Protein AF-A0A3M0YQ53-F1 (afdb_monomer_lite)

Sequence (145 aa):
MPIMIPNNNLPPGTLRGVYASLLLGQVAIGAILYFLSSQSTTEQAPASVMTGLQTWQLVACALLLFAVLTAAYLRGRLVQSATRPDGQKVATTALVAWALMEGANLATVILAYRHNDTSLYLAFVVGLLAFVWLRPATWPLEAEA

Foldseek 3Di:
DDDPPPPPPPPPCPLVVVLVCLLVVLVVLLVVLVVVLVVVPPDDDDDDDPPDCDPVNVVLVVQLVVLLVQLVVLLVVLVVCVVPPCVVVSSVSNSVSLVSLSVSLSSLSVSCSVVVPVVSSVVSVVSSVSSVVSPDPVPDPPPDD

Secondary structure (DSSP, 8-state):
-----------TTHHHHHHHHHHHHHHHHHHHHHHHHHHHTTS--S-----S--HHHHHHHHHHHHHHHHHHHHHHHHHHHTTSS-HHHHHHHHHHHHHHHHHHHHHHHHHHHHHT-HHHHHHHHHHHHHHHHT--TTS---S--

Structure (mmCIF, N/CA/C/O backbone):
data_AF-A0A3M0YQ53-F1
#
_entry.id   AF-A0A3M0YQ53-F1
#
loop_
_atom_site.group_PDB
_atom_site.id
_atom_site.type_symbol
_atom_site.label_atom_id
_atom_site.label_alt_id
_atom_site.label_comp_id
_atom_site.label_asym_id
_atom_site.label_entity_id
_atom_site.label_seq_id
_atom_site.pdbx_PDB_ins_code
_atom_site.Cartn_x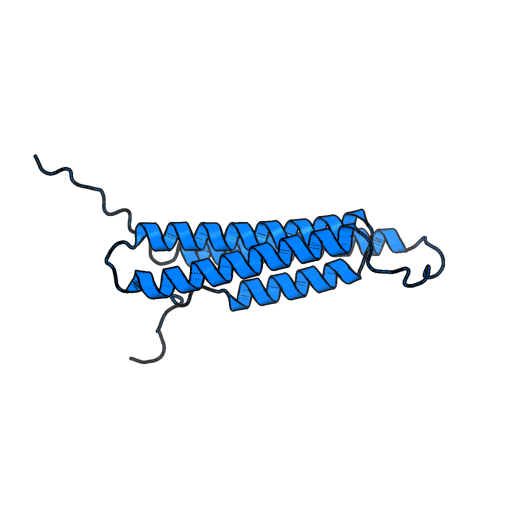
_atom_site.Cartn_y
_atom_site.Cartn_z
_atom_site.occupancy
_atom_site.B_iso_or_equiv
_atom_site.auth_seq_id
_atom_site.auth_comp_id
_atom_site.auth_asym_id
_atom_site.auth_atom_id
_atom_site.pdbx_PDB_model_num
ATOM 1 N N . MET A 1 1 ? -18.286 21.867 37.412 1.00 41.91 1 MET A N 1
ATOM 2 C CA . MET A 1 1 ? -18.988 21.630 36.132 1.00 41.91 1 MET A CA 1
ATOM 3 C C . MET A 1 1 ? -18.280 20.488 35.416 1.00 41.91 1 MET A C 1
ATOM 5 O O . MET A 1 1 ? -17.084 20.629 35.187 1.00 41.91 1 MET A O 1
ATOM 9 N N . PRO A 1 2 ? -18.935 19.348 35.143 1.00 44.38 2 PRO A N 1
ATOM 10 C CA . PRO A 1 2 ? -18.328 18.287 34.345 1.00 44.38 2 PRO A CA 1
ATOM 11 C C . PRO A 1 2 ? -18.176 18.759 32.892 1.00 44.38 2 PRO A C 1
ATOM 13 O O . PRO A 1 2 ? -19.118 19.285 32.301 1.00 44.38 2 PRO A O 1
ATOM 16 N N . ILE A 1 3 ? -16.975 18.603 32.338 1.00 43.91 3 ILE A N 1
ATOM 17 C CA . ILE A 1 3 ? -16.679 18.889 30.933 1.00 43.91 3 ILE A CA 1
ATOM 18 C C . ILE A 1 3 ? -17.352 17.788 30.108 1.00 43.91 3 ILE A C 1
ATOM 20 O O . ILE A 1 3 ? -16.940 16.630 30.168 1.00 43.91 3 ILE A O 1
ATOM 24 N N . MET A 1 4 ? -18.407 18.135 29.368 1.00 32.66 4 MET A N 1
ATOM 25 C CA . MET A 1 4 ? -18.970 17.256 28.343 1.00 32.66 4 MET A CA 1
ATOM 26 C C . MET A 1 4 ? -17.924 17.094 27.239 1.00 32.66 4 MET A C 1
ATOM 28 O O . MET A 1 4 ? -17.705 18.010 26.450 1.00 32.66 4 MET A O 1
ATOM 32 N N . ILE A 1 5 ? -17.257 15.940 27.197 1.00 45.16 5 ILE A N 1
ATOM 33 C CA . ILE A 1 5 ? -16.439 15.552 26.048 1.00 45.16 5 ILE A CA 1
ATOM 34 C C . ILE A 1 5 ? -17.431 15.113 24.963 1.00 45.16 5 ILE A C 1
ATOM 36 O O . ILE A 1 5 ? -18.165 14.147 25.188 1.00 45.16 5 ILE A O 1
ATOM 40 N N . PRO A 1 6 ? -17.525 15.821 23.823 1.00 41.34 6 PRO A N 1
ATOM 41 C CA . PRO A 1 6 ? -18.435 15.438 22.758 1.00 41.34 6 PRO A CA 1
ATOM 42 C C . PRO A 1 6 ? -18.088 14.028 22.285 1.00 41.34 6 PRO A C 1
ATOM 44 O O . PRO A 1 6 ? -16.934 13.709 21.992 1.00 41.34 6 PRO A O 1
ATOM 47 N N . ASN A 1 7 ? -19.110 13.179 22.245 1.00 47.25 7 ASN A N 1
ATOM 48 C CA . ASN A 1 7 ? -19.025 11.808 21.775 1.00 47.25 7 ASN A CA 1
ATOM 49 C C . ASN A 1 7 ? -18.834 11.833 20.247 1.00 47.25 7 ASN A C 1
ATOM 51 O O . ASN A 1 7 ? -19.791 11.703 19.489 1.00 47.25 7 ASN A O 1
ATOM 55 N N . ASN A 1 8 ? -17.599 12.077 19.795 1.00 47.78 8 ASN A N 1
ATOM 56 C CA . ASN A 1 8 ? -17.190 12.118 18.385 1.00 47.78 8 ASN A CA 1
ATOM 57 C C . ASN A 1 8 ? -17.094 10.702 17.793 1.00 47.78 8 ASN A C 1
ATOM 59 O O . ASN A 1 8 ? -16.092 10.318 17.184 1.00 47.78 8 ASN A O 1
ATOM 63 N N . ASN A 1 9 ? -18.148 9.910 17.979 1.00 55.38 9 ASN A N 1
ATOM 64 C CA . ASN A 1 9 ? -18.294 8.642 17.290 1.00 55.38 9 ASN A CA 1
ATOM 65 C C . ASN A 1 9 ? -18.440 8.948 15.800 1.00 55.38 9 ASN A C 1
ATOM 67 O O . ASN A 1 9 ? -19.464 9.463 15.354 1.00 55.38 9 ASN A O 1
ATOM 71 N N . LEU A 1 10 ? -17.378 8.676 15.040 1.00 58.56 10 LEU A N 1
ATOM 72 C CA . LEU A 1 10 ? -17.417 8.722 13.584 1.00 58.56 10 LEU A CA 1
ATOM 73 C C . LEU A 1 10 ? -18.606 7.874 13.102 1.00 58.56 10 LEU A C 1
ATOM 75 O O . LEU A 1 10 ? -18.782 6.763 13.615 1.00 58.56 10 LEU A O 1
ATOM 79 N N . PRO A 1 11 ? -19.406 8.363 12.136 1.00 59.72 11 PRO A N 1
ATOM 80 C CA . PRO A 1 11 ? -20.542 7.617 11.621 1.00 59.72 11 PRO A CA 1
ATOM 81 C C . PRO A 1 11 ? -20.134 6.189 11.225 1.00 59.72 11 PRO A C 1
ATOM 83 O O . PRO A 1 11 ? -19.075 6.008 10.604 1.00 59.72 11 PRO A O 1
ATOM 86 N N . PRO A 1 12 ? -20.945 5.166 11.551 1.00 57.34 12 PRO A N 1
ATOM 87 C CA . PRO A 1 12 ? -20.712 3.811 11.069 1.00 57.34 12 PRO A CA 1
ATOM 88 C C . PRO A 1 12 ? -20.717 3.837 9.534 1.00 57.34 12 PRO A C 1
ATOM 90 O O . PRO A 1 12 ? -21.743 4.067 8.907 1.00 57.34 12 PRO A O 1
ATOM 93 N N . GLY A 1 13 ? -19.539 3.681 8.926 1.00 66.06 13 GLY A N 1
ATOM 94 C CA . GLY A 1 13 ? -19.348 3.785 7.474 1.00 66.06 13 GLY A CA 1
ATOM 95 C C . GLY A 1 13 ? -18.187 4.682 7.047 1.00 66.06 13 GLY A C 1
ATOM 96 O O . GLY A 1 13 ? -17.562 4.391 6.029 1.00 66.06 13 GLY A O 1
ATOM 97 N N . THR A 1 14 ? -17.801 5.688 7.842 1.00 75.56 14 THR A N 1
ATOM 98 C CA . THR A 1 14 ? -16.726 6.625 7.457 1.00 75.56 14 THR A CA 1
ATOM 99 C C . THR A 1 14 ? -15.388 5.916 7.257 1.00 75.56 14 THR A C 1
ATOM 101 O O . THR A 1 14 ? -14.728 6.120 6.244 1.00 75.56 14 THR A O 1
ATOM 104 N N . LEU A 1 15 ? -15.009 5.006 8.161 1.00 76.88 15 LEU A N 1
ATOM 105 C CA . LEU A 1 15 ? -13.769 4.229 8.025 1.00 76.88 15 LEU A CA 1
ATOM 106 C C . LEU A 1 15 ? -13.782 3.297 6.804 1.00 76.88 15 LEU A C 1
ATOM 108 O O . LEU A 1 15 ? -12.738 3.088 6.193 1.00 76.88 15 LEU A O 1
ATOM 112 N N . ARG A 1 16 ? -14.955 2.765 6.427 1.00 78.38 16 ARG A N 1
ATOM 113 C CA . ARG A 1 16 ? -15.107 1.924 5.228 1.00 78.38 16 ARG A CA 1
ATOM 114 C C . ARG A 1 16 ? -14.936 2.760 3.965 1.00 78.38 16 ARG A C 1
ATOM 116 O O . ARG A 1 16 ? -14.209 2.350 3.067 1.00 78.38 16 ARG A O 1
ATOM 123 N N . GLY A 1 17 ? -15.567 3.936 3.932 1.00 81.88 17 GLY A N 1
ATOM 124 C CA . GLY A 1 17 ? -15.430 4.896 2.840 1.00 81.88 17 GLY A CA 1
ATOM 125 C C . GLY A 1 17 ? -13.983 5.340 2.657 1.00 81.88 17 GLY A C 1
ATOM 126 O O . GLY A 1 17 ? -13.468 5.280 1.545 1.00 81.88 17 GLY A O 1
ATOM 127 N N . VAL A 1 18 ? -13.295 5.681 3.754 1.00 85.19 18 VAL A N 1
ATOM 128 C CA . VAL A 1 18 ? -11.869 6.028 3.711 1.00 85.19 18 VAL A CA 1
ATOM 129 C C . VAL A 1 18 ? -11.052 4.851 3.186 1.00 85.19 18 VAL A C 1
ATOM 131 O O . VAL A 1 18 ? -10.367 5.008 2.184 1.00 85.19 18 VAL A O 1
ATOM 134 N N . TYR A 1 19 ? -11.178 3.656 3.767 1.00 86.44 19 TYR A N 1
ATOM 135 C CA . TYR A 1 19 ? -10.431 2.479 3.312 1.00 86.44 19 TYR A CA 1
ATOM 136 C C . TYR A 1 19 ? -10.633 2.180 1.817 1.00 86.44 19 TYR A C 1
ATOM 138 O O . TYR A 1 19 ? -9.662 1.973 1.089 1.00 86.44 19 TYR A O 1
ATOM 146 N N . ALA A 1 20 ? -11.884 2.202 1.346 1.00 87.25 20 ALA A N 1
ATOM 147 C CA . ALA A 1 20 ? -12.208 1.997 -0.062 1.00 87.25 20 ALA A CA 1
ATOM 148 C C . ALA A 1 20 ? -11.602 3.091 -0.953 1.00 87.25 20 ALA A C 1
ATOM 150 O O . ALA A 1 20 ? -11.067 2.780 -2.015 1.00 87.25 20 ALA A O 1
ATOM 151 N N . SER A 1 21 ? -11.635 4.353 -0.513 1.00 89.75 21 SER A N 1
ATOM 152 C CA . SER A 1 21 ? -11.033 5.464 -1.256 1.00 89.75 21 SER A CA 1
ATOM 153 C C . SER A 1 21 ? -9.511 5.336 -1.374 1.00 89.75 21 SER A C 1
ATOM 155 O O . SER A 1 21 ? -8.987 5.533 -2.467 1.00 89.75 21 SER A O 1
ATOM 157 N N . LEU A 1 22 ? -8.818 4.908 -0.308 1.00 89.94 22 LEU A N 1
ATOM 158 C CA . LEU A 1 22 ? -7.371 4.664 -0.344 1.00 89.94 22 LEU A CA 1
ATOM 159 C C . LEU A 1 22 ? -7.035 3.495 -1.276 1.00 89.94 22 LEU A C 1
ATOM 161 O O . LEU A 1 22 ? -6.112 3.576 -2.083 1.00 89.94 22 LEU A O 1
ATOM 165 N N . LEU A 1 23 ? -7.817 2.411 -1.208 1.00 90.81 23 LEU A N 1
ATOM 166 C CA . LEU A 1 23 ? -7.644 1.249 -2.077 1.00 90.81 23 LEU A CA 1
ATOM 167 C C . LEU A 1 23 ? -7.823 1.610 -3.556 1.00 90.81 23 LEU A C 1
ATOM 169 O O . LEU A 1 23 ? -6.968 1.282 -4.375 1.00 90.81 23 LEU A O 1
ATOM 173 N N . LEU A 1 24 ? -8.914 2.294 -3.898 1.00 93.00 24 LEU A N 1
ATOM 174 C CA . LEU A 1 24 ? -9.181 2.712 -5.273 1.00 93.00 24 LEU A CA 1
ATOM 175 C C . LEU A 1 24 ? -8.145 3.730 -5.762 1.00 93.00 24 LEU A C 1
ATOM 177 O O . LEU A 1 24 ? -7.692 3.624 -6.900 1.00 93.00 24 LEU A O 1
ATOM 181 N N . GLY A 1 25 ? -7.731 4.665 -4.902 1.00 93.38 25 GLY A N 1
ATOM 182 C CA . GLY A 1 25 ? -6.719 5.673 -5.212 1.00 93.38 25 GLY A CA 1
ATOM 183 C C . GLY A 1 25 ? -5.376 5.057 -5.597 1.00 93.38 25 GLY A C 1
ATOM 184 O O . GLY A 1 25 ? -4.858 5.341 -6.680 1.00 93.38 25 GLY A O 1
ATOM 185 N N . GLN A 1 26 ? -4.838 4.154 -4.770 1.00 94.56 26 GLN A N 1
ATOM 186 C CA . GLN A 1 26 ? -3.556 3.511 -5.076 1.00 94.56 26 GLN A CA 1
ATOM 187 C C . GLN A 1 26 ? -3.626 2.601 -6.311 1.00 94.56 26 GLN A C 1
ATOM 189 O O . GLN A 1 26 ? -2.684 2.583 -7.100 1.00 94.56 26 GLN A O 1
ATOM 194 N N . VAL A 1 27 ? -4.744 1.893 -6.531 1.00 93.88 27 VAL A N 1
ATOM 195 C CA . VAL A 1 27 ? -4.947 1.070 -7.738 1.00 93.88 27 VAL A CA 1
ATOM 196 C C . VAL A 1 27 ? -4.985 1.942 -8.993 1.00 93.88 27 VAL A C 1
ATOM 198 O O . VAL A 1 27 ? -4.322 1.616 -9.977 1.00 93.88 27 VAL A O 1
ATOM 201 N N . ALA A 1 28 ? -5.709 3.064 -8.955 1.00 94.88 28 ALA A N 1
ATOM 202 C CA . ALA A 1 28 ? -5.789 3.995 -10.076 1.00 94.88 28 ALA A CA 1
ATOM 203 C C . ALA A 1 28 ? -4.413 4.588 -10.415 1.00 94.88 28 ALA A C 1
ATOM 205 O O . ALA A 1 28 ? -4.004 4.557 -11.575 1.00 94.88 28 ALA A O 1
ATOM 206 N N . ILE A 1 29 ? -3.667 5.063 -9.410 1.00 93.44 29 ILE A N 1
ATOM 207 C CA . ILE A 1 29 ? -2.307 5.586 -9.609 1.00 93.44 29 ILE A CA 1
ATOM 208 C C . ILE A 1 29 ? -1.386 4.499 -10.170 1.00 93.44 29 ILE A C 1
ATOM 210 O O . ILE A 1 29 ? -0.659 4.753 -11.131 1.00 93.44 29 ILE A O 1
ATOM 214 N N . GLY A 1 30 ? -1.441 3.284 -9.621 1.00 90.81 30 GLY A N 1
ATOM 215 C CA . GLY A 1 30 ? -0.631 2.170 -10.102 1.00 90.81 30 GLY A CA 1
ATOM 216 C C . GLY A 1 30 ? -0.911 1.820 -11.564 1.00 90.81 30 GLY A C 1
ATOM 217 O O . GLY A 1 30 ? 0.028 1.655 -12.341 1.00 90.81 30 GLY A O 1
ATOM 218 N N . ALA A 1 31 ? -2.185 1.792 -11.963 1.00 92.06 31 ALA A N 1
ATOM 219 C CA . ALA A 1 31 ? -2.591 1.547 -13.345 1.00 92.06 31 ALA A CA 1
ATOM 220 C C . ALA A 1 31 ? -2.120 2.657 -14.301 1.00 92.06 31 ALA A C 1
ATOM 222 O O . ALA A 1 31 ? -1.584 2.355 -15.368 1.00 92.06 31 ALA A O 1
ATOM 223 N N . ILE A 1 32 ? -2.269 3.929 -13.909 1.00 92.75 32 ILE A N 1
ATOM 224 C CA . ILE A 1 32 ? -1.813 5.082 -14.703 1.00 92.75 32 ILE A CA 1
ATOM 225 C C . ILE A 1 32 ? -0.299 5.013 -14.916 1.00 92.75 32 ILE A C 1
ATOM 227 O O . ILE A 1 32 ? 0.167 5.080 -16.051 1.00 92.75 32 ILE A O 1
ATOM 231 N N . LEU A 1 33 ? 0.477 4.846 -13.842 1.00 91.12 33 LEU A N 1
ATOM 232 C CA . LEU A 1 33 ? 1.937 4.810 -13.929 1.00 91.12 33 LEU A CA 1
ATOM 233 C C . LEU A 1 33 ? 2.443 3.593 -14.708 1.00 91.12 33 LEU A C 1
ATOM 235 O O . LEU A 1 33 ? 3.430 3.707 -15.431 1.00 91.12 33 LEU A O 1
ATOM 239 N N . TYR A 1 34 ? 1.784 2.441 -14.585 1.00 87.75 34 TYR A N 1
ATOM 240 C CA . TYR A 1 34 ? 2.110 1.256 -15.379 1.00 87.75 34 TYR A CA 1
ATOM 241 C C . TYR A 1 34 ? 1.868 1.492 -16.874 1.00 87.75 34 TYR A C 1
ATOM 243 O O . TYR A 1 34 ? 2.740 1.203 -17.691 1.00 87.75 34 TYR A O 1
ATOM 251 N N . PHE A 1 35 ? 0.723 2.080 -17.234 1.00 89.62 35 PHE A N 1
ATOM 252 C CA . PHE A 1 35 ? 0.417 2.422 -18.623 1.00 89.62 35 PHE A CA 1
ATOM 253 C C . PHE A 1 35 ? 1.410 3.440 -19.204 1.00 89.62 35 PHE A C 1
ATOM 255 O O . PHE A 1 35 ? 1.873 3.282 -20.329 1.00 89.62 35 PHE A O 1
ATOM 262 N N . LEU A 1 36 ? 1.789 4.470 -18.443 1.00 88.19 36 LEU A N 1
ATOM 263 C CA . LEU A 1 36 ? 2.781 5.452 -18.900 1.00 88.19 36 LEU A CA 1
ATOM 264 C C . LEU A 1 36 ? 4.171 4.822 -19.120 1.00 88.19 36 LEU A C 1
ATOM 266 O O . LEU A 1 36 ? 4.851 5.146 -20.097 1.00 88.19 36 LEU A O 1
ATOM 270 N N . SER A 1 37 ? 4.587 3.898 -18.249 1.00 83.38 37 SER A N 1
ATOM 271 C CA . SER A 1 37 ? 5.844 3.149 -18.404 1.00 83.38 37 SER A CA 1
ATOM 272 C C . SER A 1 37 ? 5.815 2.210 -19.622 1.00 83.38 37 SER A C 1
ATOM 274 O O . SER A 1 37 ? 6.795 2.147 -20.370 1.00 83.38 37 SER A O 1
ATOM 276 N N . SER A 1 38 ? 4.686 1.543 -19.896 1.00 77.38 38 SER A N 1
ATOM 277 C CA . SER A 1 38 ? 4.563 0.624 -21.038 1.00 77.38 38 SER A CA 1
ATOM 278 C C . SER A 1 38 ? 4.565 1.329 -22.399 1.00 77.38 38 SER A C 1
ATOM 280 O O . SER A 1 38 ? 5.071 0.781 -23.372 1.00 77.38 38 SER A O 1
ATOM 282 N N . GLN A 1 39 ? 4.075 2.570 -22.478 1.00 77.81 39 GLN A N 1
ATOM 283 C CA . GLN A 1 39 ? 4.184 3.385 -23.698 1.00 77.81 39 GLN A CA 1
ATOM 284 C C . GLN A 1 39 ? 5.634 3.819 -23.969 1.00 77.81 39 GLN A C 1
ATOM 286 O O . GLN A 1 39 ? 6.076 3.866 -25.118 1.00 77.81 39 GLN A O 1
ATOM 291 N N . SER A 1 40 ? 6.392 4.087 -22.902 1.00 65.06 40 SER A N 1
ATOM 292 C CA . SER A 1 40 ? 7.778 4.569 -22.973 1.00 65.06 40 SER A CA 1
ATOM 293 C C . SER A 1 40 ? 8.779 3.488 -23.408 1.00 65.06 40 SER A C 1
ATOM 295 O O . SER A 1 40 ? 9.877 3.808 -23.850 1.00 65.06 40 SER A O 1
ATOM 297 N N . THR A 1 41 ? 8.418 2.206 -23.300 1.00 56.56 41 THR A N 1
ATOM 298 C CA . THR A 1 41 ? 9.300 1.056 -23.583 1.00 56.56 41 THR A CA 1
ATOM 299 C C . THR A 1 41 ? 9.296 0.599 -25.044 1.00 56.56 41 THR A C 1
ATOM 301 O O . THR A 1 41 ? 10.029 -0.324 -25.394 1.00 56.56 41 THR A O 1
ATOM 304 N N . THR A 1 42 ? 8.544 1.267 -25.924 1.00 53.09 42 THR A N 1
ATOM 305 C CA . THR A 1 42 ? 8.506 0.944 -27.365 1.00 53.09 42 THR A CA 1
ATOM 306 C C . THR A 1 42 ? 9.841 1.231 -28.079 1.00 53.09 42 THR A C 1
ATOM 308 O O . THR A 1 42 ? 10.100 0.683 -29.147 1.00 53.09 42 THR A O 1
ATOM 311 N N . GLU A 1 43 ? 10.743 2.006 -27.467 1.00 52.59 43 GLU A N 1
ATOM 312 C CA . GLU A 1 43 ? 12.106 2.245 -27.957 1.00 52.59 43 GLU A CA 1
ATOM 313 C C . GLU A 1 43 ? 13.151 1.982 -26.858 1.00 52.59 43 GLU A C 1
ATOM 315 O O . GLU A 1 43 ? 13.667 2.930 -26.276 1.00 52.59 43 GLU A O 1
ATOM 320 N N . GLN A 1 44 ? 13.503 0.724 -26.547 1.00 47.50 44 GLN A N 1
ATOM 321 C CA . GLN A 1 44 ? 14.820 0.421 -25.950 1.00 47.50 44 GLN A CA 1
ATOM 322 C C . GLN A 1 44 ? 15.198 -1.075 -25.973 1.00 47.50 44 GLN A C 1
ATOM 324 O O . GLN A 1 44 ? 14.577 -1.908 -25.326 1.00 47.50 44 GLN A O 1
ATOM 329 N N . ALA A 1 45 ? 16.228 -1.346 -26.789 1.00 46.19 45 ALA A N 1
ATOM 330 C CA . ALA A 1 45 ? 17.408 -2.219 -26.659 1.00 46.19 45 ALA A CA 1
ATOM 331 C C . ALA A 1 45 ? 17.479 -3.305 -25.543 1.00 46.19 45 ALA A C 1
ATOM 333 O O . ALA A 1 45 ? 16.913 -3.159 -24.464 1.00 46.19 45 ALA A O 1
ATOM 334 N N . PRO A 1 46 ? 18.226 -4.406 -25.789 1.00 47.09 46 PRO A N 1
ATOM 335 C CA . PRO A 1 46 ? 18.030 -5.697 -25.136 1.00 47.09 46 PRO A CA 1
ATOM 336 C C . PRO A 1 46 ? 18.322 -5.681 -23.638 1.00 47.09 46 PRO A C 1
ATOM 338 O O . PRO A 1 46 ? 19.262 -5.037 -23.177 1.00 47.09 46 PRO A O 1
ATOM 341 N N . ALA A 1 47 ? 17.523 -6.485 -22.931 1.00 48.91 47 ALA A N 1
ATOM 342 C CA . ALA A 1 47 ? 17.618 -6.856 -21.527 1.00 48.91 47 ALA A CA 1
ATOM 343 C C . ALA A 1 47 ? 19.058 -6.823 -20.987 1.00 48.91 47 ALA A C 1
ATOM 345 O O . ALA A 1 47 ? 19.818 -7.788 -21.100 1.00 48.91 47 ALA A O 1
ATOM 346 N N . SER A 1 48 ? 19.431 -5.706 -20.364 1.00 46.31 48 SER A N 1
ATOM 347 C CA . SER A 1 48 ? 20.636 -5.642 -19.556 1.00 46.31 48 SER A CA 1
ATOM 348 C C . SER A 1 48 ? 20.409 -6.503 -18.316 1.00 46.31 48 SER A C 1
ATOM 350 O O . SER A 1 48 ? 19.666 -6.124 -17.416 1.00 46.31 48 SER A O 1
ATOM 352 N N . VAL A 1 49 ? 21.005 -7.695 -18.355 1.00 45.53 49 VAL A N 1
ATOM 353 C CA . VAL A 1 49 ? 21.559 -8.501 -17.258 1.00 45.53 49 VAL A CA 1
ATOM 354 C C . VAL A 1 49 ? 21.031 -8.143 -15.864 1.00 45.53 49 VAL A C 1
ATOM 356 O O . VAL A 1 49 ? 21.319 -7.061 -15.353 1.00 45.53 49 VAL A O 1
ATOM 359 N N . MET A 1 50 ? 20.364 -9.115 -15.224 1.00 50.09 50 MET A N 1
ATOM 360 C CA . MET A 1 50 ? 20.114 -9.199 -13.775 1.00 50.09 50 MET A CA 1
ATOM 361 C C . MET A 1 50 ? 21.406 -8.911 -12.991 1.00 50.09 50 MET A C 1
ATOM 363 O O . MET A 1 50 ? 22.154 -9.814 -12.620 1.00 50.09 50 MET A O 1
ATOM 367 N N . THR A 1 51 ? 21.704 -7.638 -12.771 1.00 50.56 51 THR A N 1
ATOM 368 C CA . THR A 1 51 ? 22.913 -7.155 -12.109 1.00 50.56 51 THR A CA 1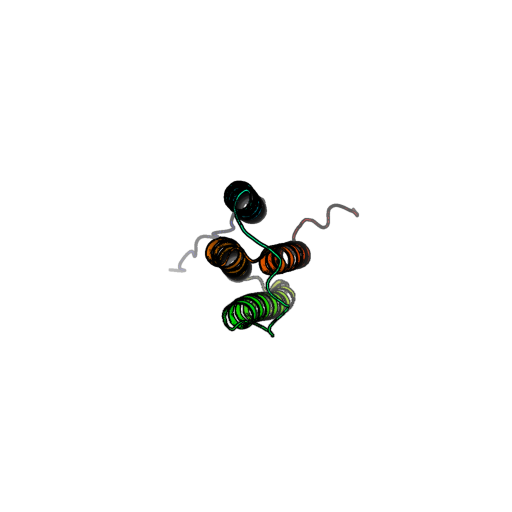
ATOM 369 C C . THR A 1 51 ? 22.544 -6.772 -10.688 1.00 50.56 51 THR A C 1
ATOM 371 O O . THR A 1 51 ? 22.402 -5.603 -10.363 1.00 50.56 51 THR A O 1
ATOM 374 N N . GLY A 1 52 ? 22.382 -7.789 -9.838 1.00 58.03 52 GLY A N 1
ATOM 375 C CA . GLY A 1 52 ? 22.203 -7.623 -8.395 1.00 58.03 52 GLY A CA 1
ATOM 376 C C . GLY A 1 52 ? 20.949 -6.848 -7.968 1.00 58.03 52 GLY A C 1
ATOM 377 O O . GLY A 1 52 ? 20.221 -6.269 -8.767 1.00 58.03 52 GLY A O 1
ATOM 378 N N . LEU A 1 53 ? 20.680 -6.868 -6.663 1.00 65.31 53 LEU A N 1
ATOM 379 C CA . LEU A 1 53 ? 19.653 -6.021 -6.059 1.00 65.31 53 LEU A CA 1
ATOM 380 C C . LEU A 1 53 ? 20.117 -4.567 -6.133 1.00 65.31 53 LEU A C 1
ATOM 382 O O . LEU A 1 53 ? 21.081 -4.172 -5.474 1.00 65.31 53 LEU A O 1
ATOM 386 N N . GLN A 1 54 ? 19.434 -3.777 -6.949 1.00 79.50 54 GLN A N 1
ATOM 387 C CA . GLN A 1 54 ? 19.734 -2.365 -7.111 1.00 79.50 54 GLN A CA 1
ATOM 388 C C . GLN A 1 54 ? 19.301 -1.590 -5.855 1.00 79.50 54 GLN A C 1
ATOM 390 O O . GLN A 1 54 ? 18.307 -1.924 -5.210 1.00 79.50 54 GLN A O 1
ATOM 395 N N . THR A 1 55 ? 20.039 -0.544 -5.466 1.00 81.06 55 THR A N 1
ATOM 396 C CA . THR A 1 55 ? 19.835 0.152 -4.177 1.00 81.06 55 THR A CA 1
ATOM 397 C C . THR A 1 55 ? 18.398 0.654 -3.980 1.00 81.06 55 THR A C 1
ATOM 399 O O . THR A 1 55 ? 17.877 0.605 -2.870 1.00 81.06 55 THR A O 1
ATOM 402 N N . TRP A 1 56 ? 17.716 1.078 -5.046 1.00 76.38 56 TRP A N 1
ATOM 403 C CA . TRP A 1 56 ? 16.318 1.523 -4.988 1.00 76.38 56 TRP A CA 1
ATOM 404 C C . TRP A 1 56 ? 15.332 0.381 -4.744 1.00 76.38 56 TRP A C 1
ATOM 406 O O . TRP A 1 56 ? 14.334 0.596 -4.061 1.00 76.38 56 TRP A O 1
ATOM 416 N N . GLN A 1 57 ? 15.621 -0.829 -5.231 1.00 81.12 57 GLN A N 1
ATOM 417 C CA . GLN A 1 57 ? 14.823 -2.016 -4.921 1.00 81.12 57 GLN A CA 1
ATOM 418 C C . GLN A 1 57 ? 14.907 -2.342 -3.431 1.00 81.12 57 GLN A C 1
ATOM 420 O O . GLN A 1 57 ? 13.887 -2.600 -2.796 1.00 81.12 57 GLN A O 1
ATOM 425 N N . LEU A 1 58 ? 16.105 -2.244 -2.845 1.00 84.94 58 LEU A N 1
ATOM 426 C CA . LEU A 1 58 ? 16.294 -2.409 -1.402 1.00 84.94 58 LEU A CA 1
ATOM 427 C C . LEU A 1 58 ? 15.533 -1.344 -0.605 1.00 84.94 58 LEU A C 1
ATOM 429 O O . LEU A 1 58 ? 14.880 -1.681 0.380 1.00 84.94 58 LEU A O 1
ATOM 433 N N . VAL A 1 59 ? 15.566 -0.081 -1.043 1.00 85.06 59 VAL A N 1
ATOM 434 C CA . VAL A 1 59 ? 14.811 1.011 -0.405 1.00 85.06 59 VAL A CA 1
ATOM 435 C C . VAL A 1 59 ? 13.302 0.765 -0.489 1.00 85.06 59 VAL A C 1
ATOM 437 O O . VAL A 1 59 ? 12.621 0.867 0.529 1.00 85.06 59 VAL A O 1
ATOM 440 N N . ALA A 1 60 ? 12.779 0.392 -1.660 1.00 81.75 60 ALA A N 1
ATOM 441 C CA . ALA A 1 60 ? 11.360 0.091 -1.842 1.00 81.75 60 ALA A CA 1
ATOM 442 C C . ALA A 1 60 ? 10.912 -1.082 -0.955 1.00 81.75 60 ALA A C 1
ATOM 444 O O . ALA A 1 60 ? 9.932 -0.970 -0.217 1.00 81.75 60 ALA A O 1
ATOM 445 N N . CYS A 1 61 ? 11.678 -2.176 -0.951 1.00 84.44 61 CYS A N 1
ATOM 446 C CA . CYS A 1 61 ? 11.422 -3.332 -0.096 1.00 84.44 61 CYS A CA 1
ATOM 447 C C . CYS A 1 61 ? 11.476 -2.972 1.394 1.00 84.44 61 CYS A C 1
ATOM 449 O O . CYS A 1 61 ? 10.617 -3.414 2.154 1.00 84.44 61 CYS A O 1
ATOM 451 N N . ALA A 1 62 ? 12.444 -2.155 1.821 1.00 86.94 62 ALA A N 1
ATOM 452 C CA . ALA A 1 62 ? 12.556 -1.714 3.209 1.00 86.94 62 ALA A CA 1
ATOM 453 C C . ALA A 1 62 ? 11.367 -0.838 3.633 1.00 86.94 62 ALA A C 1
ATOM 455 O O . ALA A 1 62 ? 10.827 -1.039 4.721 1.00 86.94 62 ALA A O 1
ATOM 456 N N . LEU A 1 63 ? 10.922 0.086 2.773 1.00 86.62 63 LEU A N 1
ATOM 457 C CA . LEU A 1 63 ? 9.747 0.926 3.023 1.00 86.62 63 LEU A CA 1
ATOM 458 C C . LEU A 1 63 ? 8.468 0.091 3.130 1.00 86.62 63 LEU A C 1
ATOM 460 O O . LEU A 1 63 ? 7.705 0.263 4.082 1.00 86.62 63 LEU A O 1
ATOM 464 N N . LEU A 1 64 ? 8.258 -0.842 2.197 1.00 83.75 64 LEU A N 1
ATOM 465 C CA . LEU A 1 64 ? 7.121 -1.762 2.236 1.00 83.75 64 LEU A CA 1
ATOM 466 C C . LEU A 1 64 ? 7.145 -2.627 3.493 1.00 83.75 64 LEU A C 1
ATOM 468 O O . LEU A 1 64 ? 6.142 -2.705 4.200 1.00 83.75 64 LEU A O 1
ATOM 472 N N . LEU A 1 65 ? 8.289 -3.239 3.808 1.00 87.31 65 LEU A N 1
ATOM 473 C CA . LEU A 1 65 ? 8.431 -4.082 4.990 1.00 87.31 65 LEU A CA 1
ATOM 474 C C . LEU A 1 65 ? 8.168 -3.284 6.270 1.00 87.31 65 LEU A C 1
ATOM 476 O O . LEU A 1 65 ? 7.411 -3.736 7.127 1.00 87.31 65 LEU A O 1
ATOM 480 N N . PHE A 1 66 ? 8.735 -2.081 6.387 1.00 90.19 66 PHE A N 1
ATOM 481 C CA . PHE A 1 66 ? 8.506 -1.195 7.526 1.00 90.19 66 PHE A CA 1
ATOM 482 C C . PHE A 1 66 ? 7.023 -0.843 7.685 1.00 90.19 66 PHE A C 1
ATOM 484 O O . PHE A 1 66 ? 6.484 -0.929 8.792 1.00 90.19 66 PHE A O 1
ATOM 491 N N . ALA A 1 67 ? 6.343 -0.495 6.592 1.00 85.81 67 ALA A N 1
ATOM 492 C CA . ALA A 1 67 ? 4.928 -0.150 6.626 1.00 85.81 67 ALA A CA 1
ATOM 493 C C . ALA A 1 67 ? 4.048 -1.353 6.992 1.00 85.81 67 ALA A C 1
ATOM 495 O O . ALA A 1 67 ? 3.164 -1.224 7.839 1.00 85.81 67 ALA A O 1
ATOM 496 N N . VAL A 1 68 ? 4.328 -2.533 6.429 1.00 84.31 68 VAL A N 1
ATOM 497 C CA . VAL A 1 68 ? 3.614 -3.780 6.746 1.00 84.31 68 VAL A CA 1
ATOM 498 C C . VAL A 1 68 ? 3.813 -4.170 8.210 1.00 84.31 68 VAL A C 1
ATOM 500 O O . VAL A 1 68 ? 2.834 -4.446 8.902 1.00 84.31 68 VAL A O 1
ATOM 503 N N . LEU A 1 69 ? 5.052 -4.154 8.714 1.00 86.69 69 LEU A N 1
ATOM 504 C CA . LEU A 1 69 ? 5.352 -4.481 10.112 1.00 86.69 69 LEU A CA 1
ATOM 505 C C . LEU A 1 69 ? 4.692 -3.490 11.075 1.00 86.69 69 LEU A C 1
ATOM 507 O O . LEU A 1 69 ? 4.095 -3.903 12.069 1.00 86.69 69 LEU A O 1
ATOM 511 N N . THR A 1 70 ? 4.745 -2.195 10.760 1.00 85.25 70 THR A N 1
ATOM 512 C CA . THR A 1 70 ? 4.106 -1.153 11.572 1.00 85.25 70 THR A CA 1
ATOM 513 C C . THR A 1 70 ? 2.590 -1.327 11.582 1.00 85.25 70 THR A C 1
ATOM 515 O O . THR A 1 70 ? 1.977 -1.312 12.648 1.00 85.25 70 THR A O 1
ATOM 518 N N . ALA A 1 71 ? 1.970 -1.567 10.427 1.00 81.69 71 ALA A N 1
ATOM 519 C CA . ALA A 1 71 ? 0.532 -1.789 10.335 1.00 81.69 71 ALA A CA 1
ATOM 520 C C . ALA A 1 71 ? 0.089 -3.078 11.048 1.00 81.69 71 ALA A C 1
ATOM 522 O O . ALA A 1 71 ? -0.924 -3.068 11.750 1.00 81.69 71 ALA A O 1
ATOM 523 N N . ALA A 1 72 ? 0.862 -4.164 10.952 1.00 82.19 72 ALA A N 1
ATOM 524 C CA . ALA A 1 72 ? 0.608 -5.404 11.684 1.00 82.19 72 ALA A CA 1
ATOM 525 C C . ALA A 1 72 ? 0.731 -5.211 13.207 1.00 82.19 72 ALA A C 1
ATOM 527 O O . ALA A 1 72 ? -0.138 -5.656 13.962 1.00 82.19 72 ALA A O 1
ATOM 528 N N . TYR A 1 73 ? 1.763 -4.493 13.663 1.00 83.94 73 TYR A N 1
ATOM 529 C CA . TYR A 1 73 ? 1.947 -4.144 15.072 1.00 83.94 73 TYR A CA 1
ATOM 530 C C . TYR A 1 73 ? 0.787 -3.291 15.602 1.00 83.94 73 TYR A C 1
ATOM 532 O O . TYR A 1 73 ? 0.201 -3.605 16.644 1.00 83.94 73 TYR A O 1
ATOM 540 N N . LEU A 1 74 ? 0.400 -2.244 14.864 1.00 79.38 74 LEU A N 1
ATOM 541 C CA . LEU A 1 74 ? -0.730 -1.388 15.224 1.00 79.38 74 LEU A CA 1
ATOM 542 C C . LEU A 1 74 ? -2.038 -2.187 15.248 1.00 79.38 74 LEU A C 1
ATOM 544 O O . LEU A 1 74 ? -2.789 -2.072 16.214 1.00 79.38 74 LEU A O 1
ATOM 548 N N . ARG A 1 75 ? -2.276 -3.076 14.274 1.00 72.81 75 ARG A N 1
ATOM 549 C CA . ARG A 1 75 ? -3.432 -3.989 14.263 1.00 72.81 75 ARG A CA 1
ATOM 550 C C . ARG A 1 75 ? -3.491 -4.861 15.520 1.00 72.81 75 ARG A C 1
ATOM 552 O O . ARG A 1 75 ? -4.559 -4.974 16.117 1.00 72.81 75 ARG A O 1
ATOM 559 N N . GLY A 1 76 ? -2.367 -5.431 15.959 1.00 70.69 76 GLY A N 1
ATOM 560 C CA . GLY A 1 76 ? -2.303 -6.215 17.198 1.00 70.69 76 GLY A CA 1
ATOM 561 C C . GLY A 1 76 ? -2.737 -5.410 18.429 1.00 70.69 76 GLY A C 1
ATOM 562 O O . GLY A 1 76 ? -3.518 -5.890 19.252 1.00 70.69 76 GLY A O 1
ATOM 563 N N . ARG A 1 77 ? -2.316 -4.141 18.516 1.00 71.06 77 ARG A N 1
ATOM 564 C CA . ARG A 1 77 ? -2.734 -3.234 19.599 1.00 71.06 77 ARG A CA 1
ATOM 565 C C . ARG A 1 77 ? -4.198 -2.816 19.496 1.00 71.06 77 ARG A C 1
ATOM 567 O O . ARG A 1 77 ? -4.842 -2.646 20.531 1.00 71.06 77 ARG A O 1
ATOM 574 N N . LEU A 1 78 ? -4.732 -2.673 18.284 1.00 67.25 78 LEU A N 1
ATOM 575 C CA . LEU A 1 78 ? -6.147 -2.370 18.050 1.00 67.25 78 LEU A CA 1
ATOM 576 C C . LEU A 1 78 ? -7.059 -3.500 18.540 1.00 67.25 78 LEU A C 1
ATOM 578 O O . LEU A 1 78 ? -8.044 -3.220 19.216 1.00 67.25 78 LEU A O 1
ATOM 582 N N . VAL A 1 79 ? -6.702 -4.762 18.276 1.00 65.50 79 VAL A N 1
ATOM 583 C CA . VAL A 1 79 ? -7.457 -5.937 18.756 1.00 65.50 79 VAL A CA 1
ATOM 584 C C . VAL A 1 79 ? -7.465 -5.999 20.286 1.00 65.50 79 VAL A C 1
ATOM 586 O O . VAL A 1 79 ? -8.512 -6.212 20.888 1.00 65.50 79 VAL A O 1
ATOM 589 N N . GLN A 1 80 ? -6.325 -5.733 20.929 1.00 64.50 80 GLN A N 1
ATOM 590 C CA . GLN A 1 80 ? -6.244 -5.684 22.394 1.00 64.50 80 GLN A CA 1
ATOM 591 C C . GLN A 1 80 ? -7.041 -4.508 22.983 1.00 64.50 80 GLN A C 1
ATOM 593 O O . GLN A 1 80 ? -7.660 -4.641 24.038 1.00 64.50 80 GLN A O 1
ATOM 598 N N . SER A 1 81 ? -7.058 -3.362 22.294 1.00 57.72 81 SER A N 1
ATOM 599 C CA . SER A 1 81 ? -7.727 -2.135 22.752 1.00 57.72 81 SER A CA 1
ATOM 600 C C . SER A 1 81 ? -9.232 -2.114 22.480 1.00 57.72 81 SER A C 1
ATOM 602 O O . SER A 1 81 ? -9.928 -1.333 23.117 1.00 57.72 81 SER A O 1
ATOM 604 N N . ALA A 1 82 ? -9.751 -2.981 21.603 1.00 55.38 82 ALA A N 1
ATOM 605 C CA . ALA A 1 82 ? -11.189 -3.141 21.358 1.00 55.38 82 ALA A CA 1
ATOM 606 C C . ALA A 1 82 ? -11.971 -3.613 22.603 1.00 55.38 82 ALA A C 1
ATOM 608 O O . ALA A 1 82 ? -13.190 -3.498 22.650 1.00 55.38 82 ALA A O 1
ATOM 609 N N . THR A 1 83 ? -11.268 -4.093 23.635 1.00 57.91 83 THR A N 1
ATOM 610 C CA . THR A 1 83 ? -11.833 -4.413 24.957 1.00 57.91 83 THR A CA 1
ATOM 611 C C . THR A 1 83 ? -12.006 -3.186 25.866 1.00 57.91 83 THR A C 1
ATOM 613 O O . THR A 1 83 ? -12.555 -3.306 26.960 1.00 57.91 83 THR A O 1
ATOM 616 N N . ARG A 1 84 ? -11.540 -1.999 25.445 1.00 56.66 84 ARG A N 1
ATOM 617 C CA . ARG A 1 84 ? -11.625 -0.738 26.200 1.00 56.66 84 ARG A CA 1
ATOM 618 C C . ARG A 1 84 ? -12.548 0.265 25.487 1.00 56.66 84 ARG A C 1
ATOM 620 O O . ARG A 1 84 ? -12.533 0.327 24.262 1.00 56.66 84 ARG A O 1
ATOM 627 N N . PRO A 1 85 ? -13.297 1.109 26.223 1.00 53.88 85 PRO A N 1
ATOM 628 C CA . PRO A 1 85 ? -14.347 1.982 25.672 1.00 53.88 85 PRO A CA 1
ATOM 629 C C . PRO A 1 85 ? -13.848 3.190 24.844 1.00 53.88 85 PRO A C 1
ATOM 631 O O . PRO A 1 85 ? -14.618 4.098 24.550 1.00 53.88 85 PRO A O 1
ATOM 634 N N . ASP A 1 86 ? -12.576 3.226 24.439 1.00 63.38 86 ASP A N 1
ATOM 635 C CA . ASP A 1 86 ? -11.919 4.404 23.850 1.00 63.38 86 ASP A CA 1
ATOM 636 C C . ASP A 1 86 ? -11.900 4.339 22.301 1.00 63.38 86 ASP A C 1
ATOM 638 O O . ASP A 1 86 ? -10.849 4.317 21.649 1.00 63.38 86 ASP A O 1
ATOM 642 N N . GLY A 1 87 ? -13.090 4.274 21.688 1.00 60.66 87 GLY A N 1
ATOM 643 C CA . GLY A 1 87 ? -13.284 4.033 20.245 1.00 60.66 87 GLY A CA 1
ATOM 644 C C . GLY A 1 87 ? -12.613 5.050 19.305 1.00 60.66 87 GLY A C 1
ATOM 645 O O . GLY A 1 87 ? -12.229 4.706 18.185 1.00 60.66 87 GLY A O 1
ATOM 646 N N . GLN A 1 88 ? -12.377 6.282 19.764 1.00 65.44 88 GLN A N 1
ATOM 647 C CA . GLN A 1 88 ? -11.723 7.323 18.964 1.00 65.44 88 GLN A CA 1
ATOM 648 C C . GLN A 1 88 ? -10.230 7.031 18.728 1.00 65.44 88 GLN A C 1
ATOM 650 O O . GLN A 1 88 ? -9.725 7.215 17.621 1.00 65.44 88 GLN A O 1
ATOM 655 N N . LYS A 1 89 ? -9.520 6.503 19.736 1.00 67.44 89 LYS A N 1
ATOM 656 C CA . LYS A 1 89 ? -8.096 6.134 19.608 1.00 67.44 89 LYS A CA 1
ATOM 657 C C . LYS A 1 89 ? -7.902 4.949 18.664 1.00 67.44 89 LYS A C 1
ATOM 659 O O . LYS A 1 89 ? -6.895 4.883 17.958 1.00 67.44 89 LYS A O 1
ATOM 664 N N . VAL A 1 90 ? -8.880 4.045 18.622 1.00 69.12 90 VAL A N 1
ATOM 665 C CA . VAL A 1 90 ? -8.914 2.895 17.709 1.00 69.12 90 VAL A CA 1
ATOM 666 C C . VAL A 1 90 ? -9.056 3.365 16.258 1.00 69.12 90 VAL A C 1
ATOM 668 O O . VAL A 1 90 ? -8.271 2.955 15.405 1.00 69.12 90 VAL A O 1
ATOM 671 N N . ALA A 1 91 ? -9.991 4.280 15.982 1.0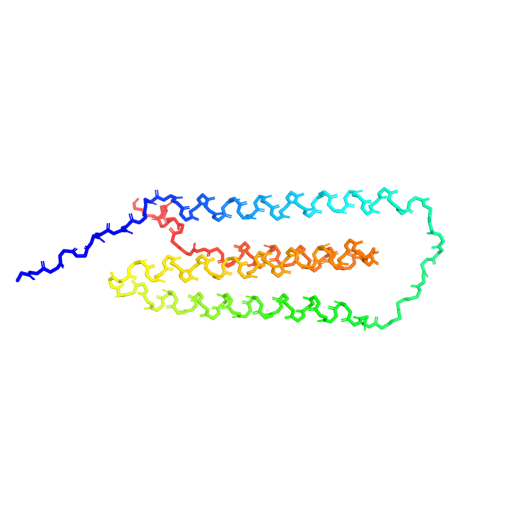0 71.19 91 ALA A N 1
ATOM 672 C CA . ALA A 1 91 ? -10.200 4.823 14.640 1.00 71.19 91 ALA A CA 1
ATOM 673 C C . ALA A 1 91 ? -8.965 5.573 14.110 1.00 71.19 91 ALA A C 1
ATOM 675 O O . ALA A 1 91 ? -8.502 5.292 13.006 1.00 71.19 91 ALA A O 1
ATOM 676 N N . THR A 1 92 ? -8.383 6.471 14.912 1.00 76.44 92 THR A N 1
ATOM 677 C CA . THR A 1 92 ? -7.182 7.227 14.517 1.00 76.44 92 THR A CA 1
ATOM 678 C C . THR A 1 92 ? -5.993 6.306 14.255 1.00 76.44 92 THR A C 1
ATOM 680 O O . THR A 1 92 ? -5.290 6.469 13.262 1.00 76.44 92 THR A O 1
ATOM 683 N N . THR A 1 93 ? -5.782 5.298 15.104 1.00 78.81 93 THR A N 1
ATOM 684 C CA . THR A 1 93 ? -4.671 4.349 14.935 1.00 78.81 93 THR A CA 1
ATOM 685 C C . THR A 1 93 ? -4.826 3.511 13.662 1.00 78.81 93 THR A C 1
ATOM 687 O O . THR A 1 93 ? -3.842 3.276 12.963 1.00 78.81 93 THR A O 1
ATOM 690 N N . ALA A 1 94 ? -6.053 3.097 13.326 1.00 77.69 94 ALA A N 1
ATOM 691 C CA . ALA A 1 94 ? -6.337 2.381 12.082 1.00 77.69 94 ALA A CA 1
ATOM 692 C C . ALA A 1 94 ? -6.075 3.253 10.844 1.00 77.69 94 ALA A C 1
ATOM 694 O O . ALA A 1 94 ? -5.415 2.803 9.910 1.00 77.69 94 ALA A O 1
ATOM 695 N N . LEU A 1 95 ? -6.520 4.514 10.869 1.00 81.94 95 LEU A N 1
ATOM 696 C CA . LEU A 1 95 ? -6.276 5.475 9.790 1.00 81.94 95 LEU A CA 1
ATOM 697 C C . LEU A 1 95 ? -4.780 5.711 9.556 1.00 81.94 95 LEU A C 1
ATOM 699 O O . LEU A 1 95 ? -4.333 5.683 8.414 1.00 81.94 95 LEU A O 1
ATOM 703 N N . VAL A 1 96 ? -3.998 5.884 10.627 1.00 85.19 96 VAL A N 1
ATOM 704 C CA . VAL A 1 96 ? -2.538 6.050 10.532 1.00 85.19 96 VAL A CA 1
ATOM 705 C C . VAL A 1 96 ? -1.880 4.808 9.932 1.00 85.19 96 VAL A C 1
ATOM 707 O O . VAL A 1 96 ? -1.016 4.934 9.067 1.00 85.19 96 VAL A O 1
ATOM 710 N N . ALA A 1 97 ? -2.299 3.609 10.348 1.00 84.50 97 ALA A N 1
ATOM 711 C CA . ALA A 1 97 ? -1.769 2.365 9.798 1.00 84.50 97 ALA A CA 1
ATOM 712 C C . ALA A 1 97 ? -2.041 2.243 8.288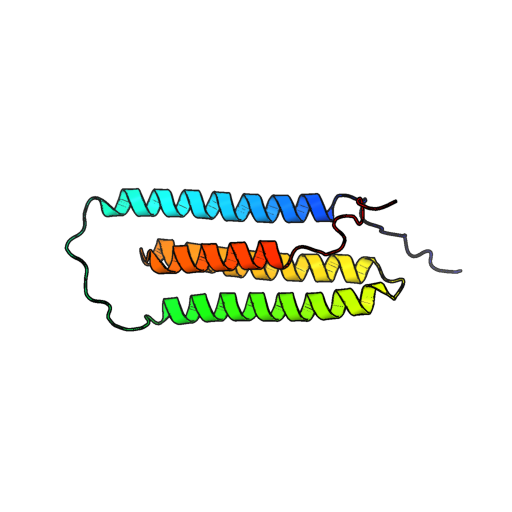 1.00 84.50 97 ALA A C 1
ATOM 714 O O . ALA A 1 97 ? -1.134 1.895 7.533 1.00 84.50 97 ALA A O 1
ATOM 715 N N . TRP A 1 98 ? -3.257 2.565 7.836 1.00 86.75 98 TRP A N 1
ATOM 716 C CA . TRP A 1 98 ? -3.598 2.521 6.410 1.00 86.75 98 TRP A CA 1
ATOM 717 C C . TRP A 1 98 ? -2.854 3.579 5.603 1.00 86.75 98 TRP A C 1
ATOM 719 O O . TRP A 1 98 ? -2.292 3.241 4.568 1.00 86.75 98 TRP A O 1
ATOM 729 N N . ALA A 1 99 ? -2.778 4.816 6.096 1.00 88.50 99 ALA A N 1
ATOM 730 C CA . ALA A 1 99 ? -2.051 5.887 5.420 1.00 88.50 99 ALA A CA 1
ATOM 731 C C . ALA A 1 99 ? -0.553 5.562 5.263 1.00 88.50 99 ALA A C 1
ATOM 733 O O . ALA A 1 99 ? 0.033 5.829 4.217 1.00 88.50 99 ALA A O 1
ATOM 734 N N . LEU A 1 100 ? 0.070 4.939 6.273 1.00 89.56 100 LEU A N 1
ATOM 735 C CA . LEU A 1 100 ? 1.466 4.491 6.190 1.00 89.56 100 LEU A CA 1
ATOM 736 C C . LEU A 1 100 ? 1.663 3.413 5.121 1.00 89.56 100 LEU A C 1
ATOM 738 O O . LEU A 1 100 ? 2.622 3.478 4.352 1.00 89.56 100 LEU A O 1
ATOM 742 N N . MET A 1 101 ? 0.766 2.427 5.066 1.00 89.50 101 MET A N 1
ATOM 743 C CA . MET A 1 101 ? 0.837 1.377 4.051 1.00 89.50 101 MET A CA 1
ATOM 744 C C . MET A 1 101 ? 0.607 1.909 2.644 1.00 89.50 101 MET A C 1
ATOM 746 O O . MET A 1 101 ? 1.373 1.580 1.744 1.00 89.50 101 MET A O 1
ATOM 750 N N . GLU A 1 102 ? -0.424 2.730 2.461 1.00 91.44 102 GLU A N 1
ATOM 751 C CA . GLU A 1 102 ? -0.712 3.376 1.185 1.00 91.44 102 GLU A CA 1
ATOM 752 C C . GLU A 1 102 ? 0.485 4.216 0.731 1.00 91.44 102 GLU A C 1
ATOM 754 O O . GLU A 1 102 ? 0.952 4.052 -0.392 1.00 91.44 102 GLU A O 1
ATOM 759 N N . GLY A 1 103 ? 1.047 5.045 1.617 1.00 91.62 103 GLY A N 1
ATOM 760 C CA . GLY A 1 103 ? 2.216 5.868 1.312 1.00 91.62 103 GLY A CA 1
ATOM 761 C C . GLY A 1 103 ? 3.432 5.045 0.876 1.00 91.62 103 GLY A C 1
ATOM 762 O O . GLY A 1 103 ? 4.077 5.385 -0.115 1.00 91.62 103 GLY A O 1
ATOM 763 N N . ALA A 1 104 ? 3.725 3.932 1.556 1.00 91.94 104 ALA A N 1
ATOM 764 C CA . ALA A 1 104 ? 4.817 3.035 1.166 1.00 91.94 104 ALA A CA 1
ATOM 765 C C . ALA A 1 104 ? 4.551 2.325 -0.172 1.00 91.94 104 ALA A C 1
ATOM 767 O O . ALA A 1 104 ? 5.464 2.159 -0.988 1.00 91.94 104 ALA A O 1
ATOM 768 N N . ASN A 1 105 ? 3.299 1.940 -0.426 1.00 92.88 105 ASN A N 1
ATOM 769 C CA . ASN A 1 105 ? 2.911 1.301 -1.677 1.00 92.88 105 ASN A CA 1
ATOM 770 C C . ASN A 1 105 ? 2.987 2.290 -2.855 1.00 92.88 105 ASN A C 1
ATOM 772 O O . ASN A 1 105 ? 3.557 1.979 -3.902 1.00 92.88 105 ASN A O 1
ATOM 776 N N . LEU A 1 106 ? 2.519 3.525 -2.655 1.00 93.50 106 LEU A N 1
ATOM 777 C CA . LEU A 1 106 ? 2.634 4.613 -3.627 1.00 93.50 106 LEU A CA 1
ATOM 778 C C . LEU A 1 106 ? 4.095 4.982 -3.908 1.00 93.50 106 LEU A C 1
ATOM 780 O O . LEU A 1 106 ? 4.480 5.141 -5.065 1.00 93.50 106 LEU A O 1
ATOM 784 N N . ALA A 1 107 ? 4.939 5.054 -2.877 1.00 92.00 107 ALA A N 1
ATOM 785 C CA . ALA A 1 107 ? 6.372 5.279 -3.057 1.00 92.00 107 ALA A CA 1
ATOM 786 C C . ALA A 1 107 ? 7.013 4.177 -3.917 1.00 92.00 107 ALA A C 1
ATOM 788 O O . ALA A 1 107 ? 7.813 4.473 -4.804 1.00 92.00 107 ALA A O 1
ATOM 789 N N . THR A 1 108 ? 6.617 2.919 -3.709 1.00 91.94 108 THR A N 1
ATOM 790 C CA . THR A 1 108 ? 7.108 1.780 -4.498 1.00 91.94 108 THR A CA 1
ATOM 791 C C . THR A 1 108 ? 6.758 1.922 -5.974 1.00 91.94 108 THR A C 1
ATOM 793 O O . THR A 1 108 ? 7.635 1.764 -6.821 1.00 91.94 108 THR A O 1
ATOM 796 N N . VAL A 1 109 ? 5.510 2.267 -6.304 1.00 92.06 109 VAL A N 1
ATOM 797 C CA . VAL A 1 109 ? 5.105 2.405 -7.712 1.00 92.06 109 VAL A CA 1
ATOM 798 C C . VAL A 1 109 ? 5.697 3.650 -8.381 1.00 92.06 109 VAL A C 1
ATOM 800 O O . VAL A 1 109 ? 6.010 3.620 -9.570 1.00 92.06 109 VAL A O 1
ATOM 803 N N . ILE A 1 110 ? 5.944 4.724 -7.623 1.00 91.94 110 ILE A N 1
ATOM 804 C CA . ILE A 1 110 ? 6.682 5.897 -8.115 1.00 91.94 110 ILE A CA 1
ATOM 805 C C . ILE A 1 110 ? 8.134 5.522 -8.437 1.00 91.94 110 ILE A C 1
ATOM 807 O O . ILE A 1 110 ? 8.645 5.920 -9.484 1.00 91.94 110 ILE A O 1
ATOM 811 N N . LEU A 1 111 ? 8.795 4.737 -7.578 1.00 88.69 111 LEU A N 1
ATOM 812 C CA . LEU A 1 111 ? 10.141 4.220 -7.848 1.00 88.69 111 LEU A CA 1
ATOM 813 C C . LEU A 1 111 ? 10.147 3.282 -9.061 1.00 88.69 111 LEU A C 1
ATOM 815 O O . LEU A 1 111 ? 11.040 3.394 -9.900 1.00 88.69 111 LEU A O 1
ATOM 819 N N . ALA A 1 112 ? 9.131 2.424 -9.190 1.00 88.38 112 ALA A N 1
ATOM 820 C CA . ALA A 1 112 ? 8.951 1.542 -10.342 1.00 88.38 112 ALA A CA 1
ATOM 821 C C . ALA A 1 112 ? 8.890 2.337 -11.651 1.00 88.38 112 ALA A C 1
ATOM 823 O O . ALA A 1 112 ? 9.645 2.062 -12.582 1.00 88.38 112 ALA A O 1
ATOM 824 N N . TYR A 1 113 ? 8.059 3.381 -11.680 1.00 88.50 113 TYR A N 1
ATOM 825 C CA . TYR A 1 113 ? 7.938 4.280 -12.823 1.00 88.50 113 TYR A CA 1
ATOM 826 C C . TYR A 1 113 ? 9.242 5.035 -13.104 1.00 88.50 113 TYR A C 1
ATOM 828 O O . TYR A 1 113 ? 9.707 5.080 -14.241 1.00 88.50 113 TYR A O 1
ATOM 836 N N . ARG A 1 114 ? 9.872 5.610 -12.070 1.00 88.81 114 ARG A N 1
ATOM 837 C CA . ARG A 1 114 ? 11.072 6.444 -12.229 1.00 88.81 114 ARG A CA 1
ATOM 838 C C . ARG A 1 114 ? 12.272 5.665 -12.765 1.00 88.81 114 ARG A C 1
ATOM 840 O O . ARG A 1 114 ? 13.058 6.233 -13.522 1.00 88.81 114 ARG A O 1
ATOM 847 N N . HIS A 1 115 ? 12.419 4.411 -12.353 1.00 84.56 115 HIS A N 1
ATOM 848 C CA . HIS A 1 115 ? 13.525 3.541 -12.751 1.00 84.56 115 HIS A CA 1
ATOM 849 C C . HIS A 1 115 ? 13.161 2.578 -13.886 1.00 84.56 115 HIS A C 1
ATOM 851 O O . HIS A 1 115 ? 14.013 1.796 -14.299 1.00 84.56 115 HIS A O 1
ATOM 857 N N . ASN A 1 116 ? 11.927 2.656 -14.399 1.00 82.19 116 ASN A N 1
ATOM 858 C CA . ASN A 1 116 ? 11.382 1.763 -15.420 1.00 82.19 116 ASN A CA 1
ATOM 859 C C . ASN A 1 116 ? 11.570 0.272 -15.067 1.00 82.19 116 ASN A C 1
ATOM 861 O O . ASN A 1 116 ? 11.911 -0.552 -15.913 1.00 82.19 116 ASN A O 1
ATOM 865 N N . ASP A 1 117 ? 11.387 -0.060 -13.787 1.00 83.38 117 ASP A N 1
ATOM 866 C CA . ASP A 1 117 ? 11.659 -1.384 -13.232 1.00 83.38 117 ASP A CA 1
ATOM 867 C C . ASP A 1 117 ? 10.352 -2.142 -12.983 1.00 83.38 117 ASP A C 1
ATOM 869 O O . ASP A 1 117 ? 9.607 -1.869 -12.035 1.00 83.38 117 ASP A O 1
ATOM 873 N N . THR A 1 118 ? 10.078 -3.136 -13.831 1.00 83.75 118 THR A N 1
ATOM 874 C CA . THR A 1 118 ? 8.859 -3.952 -13.753 1.00 83.75 118 THR A CA 1
ATOM 875 C C . THR A 1 118 ? 8.775 -4.770 -12.460 1.00 83.75 118 THR A C 1
ATOM 877 O O . THR A 1 118 ? 7.675 -5.044 -11.975 1.00 83.75 118 THR A O 1
ATOM 880 N N . SER A 1 119 ? 9.909 -5.131 -11.851 1.00 85.56 119 SER A N 1
ATOM 881 C CA . SER A 1 119 ? 9.920 -5.918 -10.610 1.00 85.56 119 SER A CA 1
ATOM 882 C C . SER A 1 119 ? 9.317 -5.148 -9.428 1.00 85.56 119 SER A C 1
ATOM 884 O O . SER A 1 119 ? 8.656 -5.737 -8.571 1.00 85.56 119 SER A O 1
ATOM 886 N N . LEU A 1 120 ? 9.436 -3.818 -9.419 1.00 87.44 120 LEU A N 1
ATOM 887 C CA . LEU A 1 120 ? 8.827 -2.970 -8.394 1.00 87.44 120 LEU A CA 1
ATOM 888 C C . LEU A 1 120 ? 7.306 -2.858 -8.536 1.00 87.44 120 LEU A C 1
ATOM 890 O O . LEU A 1 120 ? 6.614 -2.709 -7.529 1.00 87.44 120 LEU A O 1
ATOM 894 N N . TYR A 1 121 ? 6.755 -3.017 -9.743 1.00 87.56 121 TYR A N 1
ATOM 895 C CA . TYR A 1 121 ? 5.305 -3.154 -9.909 1.00 87.56 121 TYR A CA 1
ATOM 896 C C . TYR A 1 121 ? 4.790 -4.464 -9.291 1.00 87.56 121 TYR A C 1
ATOM 898 O O . TYR A 1 121 ? 3.699 -4.478 -8.721 1.00 87.56 121 TYR A O 1
ATOM 906 N N . LEU A 1 122 ? 5.580 -5.548 -9.311 1.00 89.06 122 LEU A N 1
ATOM 907 C CA . LEU A 1 122 ? 5.237 -6.775 -8.577 1.00 89.06 122 LEU A CA 1
ATOM 908 C C . LEU A 1 122 ? 5.258 -6.539 -7.061 1.00 89.06 122 LEU A C 1
ATOM 910 O O . LEU A 1 122 ? 4.336 -6.962 -6.364 1.00 89.06 122 LEU A O 1
ATOM 914 N N . ALA A 1 123 ? 6.259 -5.815 -6.549 1.00 89.00 123 ALA A N 1
ATOM 915 C CA . ALA A 1 123 ? 6.315 -5.433 -5.137 1.00 89.00 123 ALA A CA 1
ATOM 916 C C . ALA A 1 123 ? 5.107 -4.571 -4.720 1.00 89.00 123 ALA A C 1
ATOM 918 O O . ALA A 1 123 ? 4.542 -4.794 -3.650 1.00 89.00 123 ALA A O 1
ATOM 919 N N . PHE A 1 12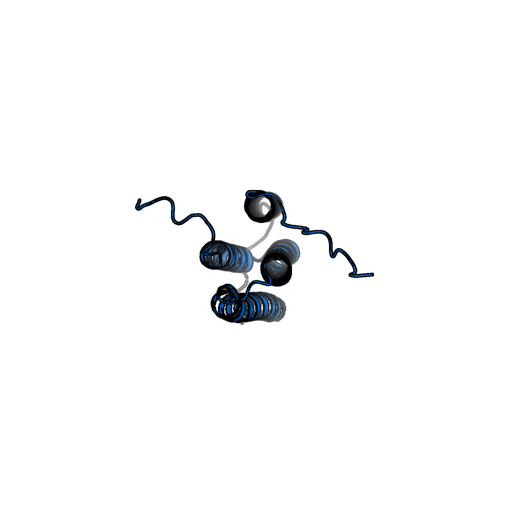4 ? 4.650 -3.661 -5.587 1.00 92.88 124 PHE A N 1
ATOM 920 C CA . PHE A 1 124 ? 3.416 -2.894 -5.388 1.00 92.88 124 PHE A CA 1
ATOM 921 C C . PHE A 1 124 ? 2.172 -3.793 -5.283 1.00 92.88 124 PHE A C 1
ATOM 923 O O . PHE A 1 124 ? 1.334 -3.598 -4.403 1.00 92.88 124 PHE A O 1
ATOM 930 N N . VAL A 1 125 ? 2.051 -4.819 -6.135 1.00 92.69 125 VAL A N 1
ATOM 931 C CA . VAL A 1 125 ? 0.943 -5.790 -6.049 1.00 92.69 125 VAL A CA 1
ATOM 932 C C . VAL A 1 125 ? 0.994 -6.562 -4.729 1.00 92.69 125 VAL A C 1
ATOM 934 O O . VAL A 1 125 ? -0.035 -6.730 -4.077 1.00 92.69 125 VAL A O 1
ATOM 937 N N . VAL A 1 126 ? 2.180 -6.985 -4.284 1.00 92.19 126 VAL A N 1
ATOM 938 C CA . VAL A 1 126 ? 2.350 -7.638 -2.974 1.00 92.19 126 VAL A CA 1
ATOM 939 C C . VAL A 1 126 ? 1.966 -6.689 -1.831 1.00 92.19 126 VAL A C 1
ATOM 941 O O . VAL A 1 126 ? 1.246 -7.096 -0.917 1.00 92.19 126 VAL A O 1
ATOM 944 N N . GLY A 1 127 ? 2.373 -5.418 -1.898 1.00 90.69 127 GLY A N 1
ATOM 945 C CA . GLY A 1 127 ? 1.977 -4.378 -0.945 1.00 90.69 127 GLY A CA 1
ATOM 946 C C . GLY A 1 127 ? 0.463 -4.147 -0.914 1.00 90.69 127 GLY A C 1
ATOM 947 O O . GLY A 1 127 ? -0.127 -4.048 0.164 1.00 90.69 127 GLY A O 1
ATOM 948 N N . LEU A 1 128 ? -0.189 -4.165 -2.080 1.00 92.50 128 LEU A N 1
ATOM 949 C CA . LEU A 1 128 ? -1.643 -4.066 -2.216 1.00 92.50 128 LEU A CA 1
ATOM 950 C C . LEU A 1 128 ? -2.351 -5.262 -1.564 1.00 92.50 128 LEU A C 1
ATOM 952 O O . LEU A 1 128 ? -3.305 -5.085 -0.807 1.00 92.50 128 LEU A O 1
ATOM 956 N N . LEU A 1 129 ? -1.868 -6.483 -1.807 1.00 92.31 129 LEU A N 1
ATOM 957 C CA . LEU A 1 129 ? -2.403 -7.690 -1.173 1.00 92.31 129 LEU A CA 1
ATOM 958 C C . LEU A 1 129 ? -2.240 -7.640 0.350 1.00 92.31 129 LEU A C 1
ATOM 960 O O . LEU A 1 129 ? -3.177 -7.973 1.077 1.00 92.31 129 LEU A O 1
ATOM 964 N N . ALA A 1 130 ? -1.094 -7.161 0.842 1.00 88.44 130 ALA A N 1
ATOM 965 C CA . ALA A 1 130 ? -0.878 -6.947 2.269 1.00 88.44 130 ALA A CA 1
ATOM 966 C C . ALA A 1 130 ? -1.850 -5.901 2.844 1.00 88.44 130 ALA A C 1
ATOM 968 O O . ALA A 1 130 ? -2.397 -6.106 3.928 1.00 88.44 130 ALA A O 1
ATOM 969 N N . PHE A 1 131 ? -2.121 -4.814 2.113 1.00 88.75 131 PHE A N 1
ATOM 970 C CA . PHE A 1 131 ? -3.100 -3.790 2.497 1.00 88.75 131 PHE A CA 1
ATOM 971 C C . PHE A 1 131 ? -4.526 -4.356 2.591 1.00 88.75 131 PHE A C 1
ATOM 973 O O . PHE A 1 131 ? -5.268 -4.049 3.529 1.00 88.75 131 PHE A O 1
ATOM 980 N N . VAL A 1 132 ? -4.905 -5.228 1.651 1.00 88.88 132 VAL A N 1
ATOM 981 C CA . VAL A 1 132 ? -6.188 -5.953 1.671 1.00 88.88 132 VAL A CA 1
ATOM 982 C C . VAL A 1 132 ? -6.258 -6.931 2.844 1.00 88.88 132 VAL A C 1
ATOM 984 O O . VAL A 1 132 ? -7.273 -7.010 3.538 1.00 88.88 132 VAL A O 1
ATOM 987 N N . TRP A 1 133 ? -5.171 -7.644 3.125 1.00 85.50 133 TRP A N 1
ATOM 988 C CA . TRP A 1 133 ? -5.104 -8.596 4.234 1.00 85.50 133 TRP A CA 1
ATOM 989 C C . TR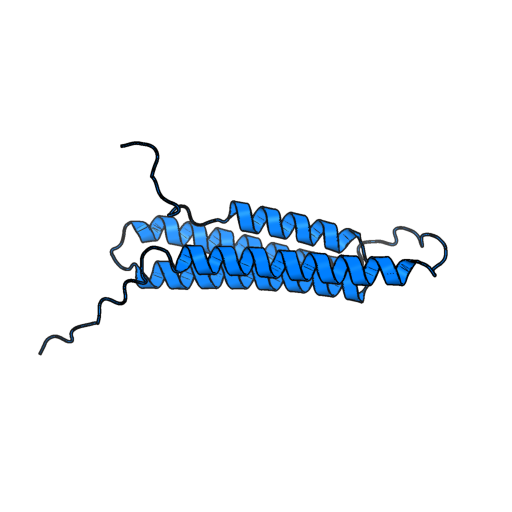P A 1 133 ? -5.135 -7.925 5.617 1.00 85.50 133 TRP A C 1
ATOM 991 O O . TRP A 1 133 ? -5.677 -8.477 6.582 1.00 85.50 133 TRP A O 1
ATOM 1001 N N . LEU A 1 134 ? -4.605 -6.705 5.714 1.00 77.62 134 LEU A N 1
ATOM 1002 C CA . LEU A 1 134 ? -4.621 -5.868 6.916 1.00 77.62 134 LEU A CA 1
ATOM 1003 C C . LEU A 1 134 ? -5.913 -5.047 7.073 1.00 77.62 134 LEU A C 1
ATOM 1005 O O . LEU A 1 134 ? -5.972 -4.154 7.925 1.00 77.62 134 LEU A O 1
ATOM 1009 N N . ARG A 1 135 ? -6.971 -5.376 6.315 1.00 75.06 135 ARG A N 1
ATOM 1010 C CA . ARG A 1 135 ? -8.300 -4.776 6.488 1.00 75.06 135 ARG A CA 1
ATOM 1011 C C . ARG A 1 135 ? -8.765 -4.839 7.956 1.00 75.06 135 ARG A C 1
ATOM 1013 O O . ARG A 1 135 ? -8.507 -5.834 8.647 1.00 75.06 135 ARG A O 1
ATOM 1020 N N . PRO A 1 136 ? -9.481 -3.816 8.452 1.00 63.19 136 PRO A N 1
ATOM 1021 C CA . PRO A 1 136 ? -10.029 -3.832 9.805 1.00 63.19 136 PRO A CA 1
ATOM 1022 C C . PRO A 1 136 ? -11.006 -4.996 9.990 1.00 63.19 136 PRO A C 1
ATOM 1024 O O . PRO A 1 136 ? -11.912 -5.198 9.184 1.00 63.19 136 PRO A O 1
ATOM 1027 N N . ALA A 1 137 ? -10.859 -5.720 11.101 1.00 56.44 137 ALA A N 1
ATOM 1028 C CA . ALA A 1 137 ? -11.759 -6.808 11.491 1.00 56.44 137 ALA A CA 1
ATOM 1029 C C . ALA A 1 137 ? -13.177 -6.331 11.872 1.00 56.44 137 ALA A C 1
ATOM 1031 O O . ALA A 1 137 ? -14.065 -7.150 12.043 1.00 56.44 137 ALA A O 1
ATOM 1032 N N . THR A 1 138 ? -13.400 -5.017 11.997 1.00 53.41 138 THR A N 1
ATOM 1033 C CA . THR A 1 138 ? -14.708 -4.406 12.298 1.00 53.41 138 THR A CA 1
ATOM 1034 C C . THR A 1 138 ? -15.590 -4.195 11.055 1.00 53.41 138 THR A C 1
ATOM 1036 O O . THR A 1 138 ? -16.651 -3.572 11.134 1.00 53.41 138 THR A O 1
ATOM 1039 N N . TRP A 1 139 ? -15.176 -4.717 9.893 1.00 47.56 139 TRP A N 1
ATOM 1040 C CA . TRP A 1 139 ? -16.096 -5.049 8.800 1.00 47.56 139 TRP A CA 1
ATOM 1041 C C . TRP A 1 139 ? -17.058 -6.115 9.337 1.00 47.56 139 TRP A C 1
ATOM 1043 O O . TRP A 1 139 ? -16.573 -7.072 9.932 1.00 47.56 139 TRP A O 1
ATOM 1053 N N . PRO A 1 140 ? -18.378 -5.901 9.284 1.00 45.62 140 PRO A N 1
ATOM 1054 C CA . PRO A 1 140 ? -19.260 -6.416 10.312 1.00 45.62 140 PRO A CA 1
ATOM 1055 C C . PRO A 1 140 ? -19.191 -7.942 10.411 1.00 45.62 140 PRO A C 1
ATOM 1057 O O . PRO A 1 140 ? -19.163 -8.649 9.404 1.00 45.62 140 PRO A O 1
ATOM 1060 N N . LEU A 1 141 ? -19.241 -8.408 11.658 1.00 41.69 141 LEU A N 1
ATOM 1061 C CA . LEU A 1 141 ? -19.908 -9.642 12.061 1.00 41.69 141 LEU A CA 1
ATOM 1062 C C . LEU A 1 141 ? -21.400 -9.558 11.653 1.00 41.69 141 LEU A C 1
ATOM 1064 O O . LEU A 1 141 ? -22.280 -9.515 12.500 1.00 41.69 141 LEU A O 1
ATOM 1068 N N . GLU A 1 142 ? -21.679 -9.451 10.355 1.00 42.25 142 GLU A N 1
ATOM 1069 C CA . GLU A 1 142 ? -23.000 -9.635 9.740 1.00 42.25 142 GLU A CA 1
ATOM 1070 C C . GLU A 1 142 ? -22.932 -10.925 8.915 1.00 42.25 142 GLU A C 1
ATOM 1072 O O . GLU A 1 142 ? -22.882 -10.922 7.689 1.00 42.25 142 GLU A O 1
ATOM 1077 N N . ALA A 1 143 ? -22.781 -12.018 9.654 1.00 39.75 143 ALA A N 1
ATOM 1078 C CA . ALA A 1 143 ? -23.000 -13.421 9.315 1.00 39.75 143 ALA A CA 1
ATOM 1079 C C . ALA A 1 143 ? -22.467 -14.144 10.559 1.00 39.75 143 ALA A C 1
ATOM 1081 O O . ALA A 1 143 ? -21.304 -14.513 10.616 1.00 39.75 143 ALA A O 1
ATOM 1082 N N . GLU A 1 144 ? -23.143 -14.105 11.699 1.00 35.97 144 GLU A N 1
ATOM 1083 C CA . GLU A 1 144 ? -24.304 -14.943 11.982 1.00 35.97 144 GLU A CA 1
ATOM 1084 C C . GLU A 1 144 ? -25.056 -14.336 13.182 1.00 35.97 144 GLU A C 1
ATOM 1086 O O . GLU A 1 144 ? -24.507 -14.233 14.281 1.00 35.97 144 GLU A O 1
ATOM 1091 N N . ALA A 1 145 ? -26.299 -13.917 12.954 1.00 36.81 145 ALA A N 1
ATOM 1092 C CA . ALA A 1 145 ? -27.345 -13.770 13.962 1.00 36.81 145 ALA A CA 1
ATOM 1093 C C . ALA A 1 145 ? -28.566 -14.537 13.450 1.00 36.81 145 ALA A C 1
ATOM 1095 O O . ALA A 1 145 ? -28.788 -14.488 12.215 1.00 36.81 145 ALA A O 1
#

pLDDT: mean 74.58, std 17.36, range [32.66, 94.88]

Radius of gyration: 19.42 Å; chains: 1; bounding box: 50×37×64 Å